Protein AF-A0A239PM93-F1 (afdb_monomer_lite)

Organism: NCBI:txid184748

Radius of gyration: 16.95 Å; chains: 1; bounding box: 28×36×57 Å

Foldseek 3Di:
DPPPVPVVPPPQLDDPDPQLVVQLVVQLVVLVVVDPDDCPDDCCVDPVVVVVVSSVSSSVSSVVSVVD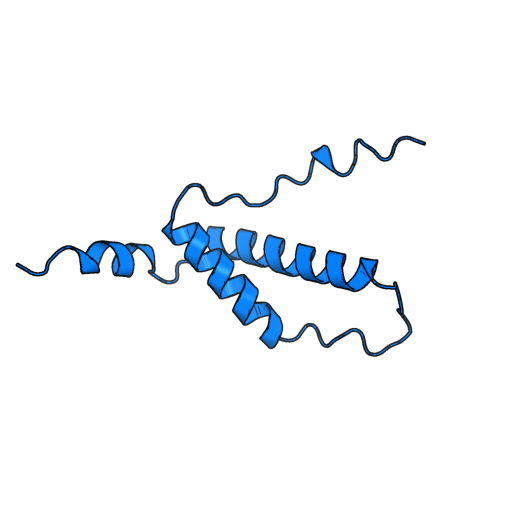HPCVVVVVVVVPPPD

Structure (mmCIF, N/CA/C/O backbone):
data_AF-A0A239PM93-F1
#
_entry.id   AF-A0A239PM93-F1
#
loop_
_atom_site.group_PDB
_atom_site.id
_atom_site.type_symbol
_atom_site.label_atom_id
_atom_site.label_alt_id
_atom_site.label_comp_id
_atom_site.label_asym_id
_atom_site.label_entity_id
_atom_site.label_seq_id
_atom_site.pdbx_PDB_ins_code
_atom_site.Cartn_x
_atom_site.Cartn_y
_atom_site.Cartn_z
_atom_site.occupancy
_atom_site.B_iso_or_equiv
_atom_site.auth_seq_id
_atom_site.auth_comp_id
_atom_site.auth_asym_id
_atom_site.auth_atom_id
_atom_site.pdbx_PDB_model_num
ATOM 1 N N . MET A 1 1 ? 12.469 24.942 -17.878 1.00 44.34 1 MET A N 1
ATOM 2 C CA . MET A 1 1 ? 11.819 23.620 -17.976 1.00 44.34 1 MET A CA 1
ATOM 3 C C . MET A 1 1 ? 11.173 23.352 -16.623 1.00 44.34 1 MET A C 1
ATOM 5 O O . MET A 1 1 ? 11.895 23.155 -15.660 1.00 44.34 1 MET A O 1
ATOM 9 N N . GLN A 1 2 ? 9.852 23.521 -16.515 1.00 46.69 2 GLN A N 1
ATOM 10 C CA . GLN A 1 2 ? 9.087 23.350 -15.272 1.00 46.69 2 GLN A CA 1
ATOM 11 C C . GLN A 1 2 ? 8.803 21.858 -15.061 1.00 46.69 2 GLN A C 1
ATOM 13 O O . GLN A 1 2 ? 7.839 21.340 -15.613 1.00 46.69 2 GLN A O 1
ATOM 18 N N . VAL A 1 3 ? 9.658 21.158 -14.316 1.00 57.00 3 VAL A N 1
ATOM 19 C CA . VAL A 1 3 ? 9.427 19.749 -13.927 1.00 57.00 3 VAL A CA 1
ATOM 20 C C . VAL A 1 3 ? 9.140 19.584 -12.432 1.00 57.00 3 VAL A C 1
ATOM 22 O O . VAL A 1 3 ? 8.643 18.541 -12.021 1.00 57.00 3 VAL A O 1
ATOM 25 N N . ASP A 1 4 ? 9.331 20.631 -11.625 1.00 51.78 4 ASP A N 1
ATOM 26 C CA . ASP A 1 4 ? 9.151 20.568 -10.167 1.00 51.78 4 ASP A CA 1
ATOM 27 C C . ASP A 1 4 ? 7.681 20.486 -9.719 1.00 51.78 4 ASP A C 1
ATOM 29 O O . ASP A 1 4 ? 7.392 20.074 -8.601 1.00 51.78 4 ASP A O 1
ATOM 33 N N . GLN A 1 5 ? 6.730 20.867 -10.578 1.00 48.91 5 GLN A N 1
ATOM 34 C CA . GLN A 1 5 ? 5.305 20.968 -10.222 1.00 48.91 5 GLN A CA 1
ATOM 35 C C . GLN A 1 5 ? 4.517 19.657 -10.422 1.00 48.91 5 GLN A C 1
ATOM 37 O O . GLN A 1 5 ? 3.368 19.573 -10.003 1.00 48.91 5 GLN A O 1
ATOM 42 N N . ILE A 1 6 ? 5.101 18.640 -11.071 1.00 49.09 6 ILE A N 1
ATOM 43 C CA . ILE A 1 6 ? 4.417 17.358 -11.335 1.00 49.09 6 ILE A CA 1
ATOM 44 C C . ILE A 1 6 ? 4.530 16.420 -10.122 1.00 49.09 6 ILE A C 1
ATOM 46 O O . ILE A 1 6 ? 3.581 15.713 -9.793 1.00 49.09 6 ILE A O 1
ATOM 50 N N . PHE A 1 7 ? 5.657 16.454 -9.406 1.00 52.47 7 PHE A N 1
ATOM 51 C CA . PHE A 1 7 ? 5.908 15.571 -8.260 1.00 52.47 7 PHE A CA 1
ATOM 52 C C . PHE A 1 7 ? 5.245 16.031 -6.956 1.00 52.47 7 PHE A C 1
ATOM 54 O O . PHE A 1 7 ? 5.116 15.238 -6.031 1.00 52.47 7 PHE A O 1
ATOM 61 N N . THR A 1 8 ? 4.789 17.282 -6.864 1.00 47.62 8 THR A N 1
ATOM 62 C CA . THR A 1 8 ? 4.162 17.819 -5.643 1.00 47.62 8 THR A CA 1
ATOM 63 C C . THR A 1 8 ? 2.699 17.412 -5.468 1.00 47.62 8 THR A C 1
ATOM 65 O O . THR A 1 8 ? 2.137 17.643 -4.401 1.00 47.62 8 THR A O 1
ATOM 68 N N . ASN A 1 9 ? 2.066 16.819 -6.488 1.00 48.84 9 ASN A N 1
ATOM 69 C CA . ASN A 1 9 ? 0.653 16.428 -6.434 1.00 48.84 9 ASN A CA 1
ATOM 70 C C . ASN A 1 9 ? 0.433 14.935 -6.139 1.00 48.84 9 ASN A C 1
ATOM 72 O O . ASN A 1 9 ? -0.689 14.535 -5.835 1.00 48.84 9 ASN A O 1
ATOM 76 N N . ILE A 1 10 ? 1.485 14.110 -6.176 1.00 53.28 10 ILE A N 1
ATOM 77 C CA . ILE A 1 10 ? 1.382 12.727 -5.711 1.00 53.28 10 ILE A CA 1
ATOM 78 C C . ILE A 1 10 ? 1.540 12.759 -4.195 1.00 53.28 10 ILE A C 1
ATOM 80 O O . ILE A 1 10 ? 2.652 12.752 -3.678 1.00 53.28 10 ILE A O 1
ATOM 84 N N . ASN A 1 11 ? 0.423 12.865 -3.478 1.00 60.47 11 ASN A N 1
ATOM 85 C CA . ASN A 1 11 ? 0.437 12.603 -2.047 1.00 60.47 11 ASN A CA 1
ATOM 86 C C . ASN A 1 11 ? 0.649 11.097 -1.883 1.00 60.47 11 ASN A C 1
ATOM 88 O O . ASN A 1 11 ? -0.265 10.352 -2.248 1.00 60.47 11 ASN A O 1
ATOM 92 N N . PRO A 1 12 ? 1.816 10.644 -1.385 1.00 63.38 12 PRO A N 1
ATOM 93 C CA . PRO A 1 12 ? 1.999 9.231 -1.105 1.00 63.38 12 PRO A CA 1
ATOM 94 C C . PRO A 1 12 ? 0.906 8.809 -0.132 1.00 63.38 12 PRO A C 1
ATOM 96 O O . PRO A 1 12 ? 0.591 9.562 0.802 1.00 63.38 12 PRO A O 1
ATOM 99 N N . VAL A 1 13 ? 0.306 7.638 -0.352 1.00 71.19 13 VAL A N 1
ATOM 100 C CA . VAL A 1 13 ? -0.670 7.108 0.602 1.00 71.19 13 VAL A CA 1
ATOM 101 C C . VAL A 1 13 ? 0.038 6.908 1.939 1.00 71.19 13 VAL A C 1
ATOM 103 O O . VAL A 1 13 ? 0.761 5.936 2.143 1.00 71.19 13 VAL A O 1
ATOM 106 N N . ASN A 1 14 ? -0.161 7.859 2.849 1.00 73.38 14 ASN A N 1
ATOM 107 C CA . ASN A 1 14 ? 0.330 7.773 4.209 1.00 73.38 14 ASN A CA 1
ATOM 108 C C . ASN A 1 14 ? -0.825 7.292 5.097 1.00 73.38 14 ASN A C 1
ATOM 110 O O . ASN A 1 14 ? -1.759 8.066 5.347 1.00 73.38 14 ASN A O 1
ATOM 114 N N . PRO A 1 15 ? -0.813 6.021 5.525 1.00 73.19 15 PRO A N 1
ATOM 115 C CA . PRO A 1 15 ? -1.859 5.477 6.372 1.00 73.19 15 PRO A CA 1
ATOM 116 C C . PRO A 1 15 ? -1.866 6.228 7.707 1.00 73.19 15 PRO A C 1
ATOM 118 O O . PRO A 1 15 ? -0.860 6.307 8.408 1.00 73.19 15 PRO A O 1
ATOM 121 N N . THR A 1 16 ? -3.012 6.804 8.069 1.00 79.44 16 THR A N 1
ATOM 122 C CA . THR A 1 16 ? -3.166 7.530 9.342 1.00 79.44 16 THR A CA 1
ATOM 123 C C . THR A 1 16 ? -3.379 6.587 10.524 1.00 79.44 16 THR A C 1
ATOM 125 O O . THR A 1 16 ? -3.176 6.985 11.672 1.00 79.44 16 THR A O 1
ATOM 128 N N . LYS A 1 17 ? -3.766 5.338 10.246 1.00 85.81 17 LYS A N 1
ATOM 129 C CA . LYS A 1 17 ? -3.966 4.271 11.224 1.00 85.81 17 LYS A CA 1
ATOM 130 C C . LYS A 1 17 ? -2.913 3.181 11.055 1.00 85.81 17 LYS A C 1
ATOM 132 O O . LYS A 1 17 ? -2.454 2.910 9.946 1.00 85.81 17 LYS A O 1
ATOM 137 N N . LEU A 1 18 ? -2.541 2.545 12.164 1.00 87.44 18 LEU A N 1
ATOM 138 C CA . LEU A 1 18 ? -1.515 1.501 12.174 1.00 87.44 18 LEU A CA 1
ATOM 139 C C . LEU A 1 18 ? -1.956 0.268 11.375 1.00 87.44 18 LEU A C 1
ATOM 141 O O . LEU A 1 18 ? -1.154 -0.310 10.647 1.00 87.44 18 LEU A O 1
ATOM 145 N N . GLU A 1 19 ? -3.222 -0.120 11.508 1.00 91.06 19 GLU A N 1
ATOM 146 C CA . GLU A 1 19 ? -3.820 -1.244 10.796 1.00 91.06 19 GLU A CA 1
ATOM 147 C C . GLU A 1 19 ? -3.764 -1.049 9.277 1.00 91.06 19 GLU A C 1
ATOM 149 O O . GLU A 1 19 ? -3.213 -1.908 8.594 1.00 91.06 19 GLU A O 1
ATOM 154 N N . ASP A 1 20 ? -4.182 0.116 8.774 1.00 89.56 20 ASP A N 1
ATOM 155 C CA . ASP A 1 20 ? -4.131 0.462 7.348 1.00 89.56 20 ASP A CA 1
ATOM 156 C C . ASP A 1 20 ? -2.688 0.388 6.814 1.00 89.56 20 ASP A C 1
ATOM 158 O O . ASP A 1 20 ? -2.443 -0.043 5.687 1.00 89.56 20 ASP A O 1
ATOM 162 N N . GLY A 1 21 ? -1.703 0.775 7.635 1.00 90.94 21 GLY A N 1
ATOM 163 C CA . GLY A 1 21 ? -0.292 0.697 7.263 1.00 90.94 21 GLY A CA 1
ATOM 164 C C . GLY A 1 21 ? 0.256 -0.722 7.202 1.00 90.94 21 GLY A C 1
ATOM 165 O O . GLY A 1 21 ? 1.030 -1.037 6.298 1.00 90.94 21 GLY A O 1
ATOM 166 N N . LEU A 1 22 ? -0.169 -1.605 8.104 1.00 92.44 22 LEU A N 1
ATOM 167 C CA . LEU A 1 22 ? 0.186 -3.023 8.021 1.00 92.44 22 LEU A CA 1
ATOM 168 C C . LEU A 1 22 ? -0.481 -3.699 6.821 1.00 92.44 22 LEU A C 1
ATOM 170 O O . LEU A 1 22 ? 0.156 -4.515 6.155 1.00 92.44 22 LEU A O 1
ATOM 174 N N . GLU A 1 23 ? -1.727 -3.340 6.517 1.00 93.81 23 GLU A N 1
ATOM 175 C CA . GLU A 1 23 ? -2.447 -3.851 5.349 1.00 93.81 23 GLU A CA 1
ATOM 176 C C . GLU A 1 23 ? -1.785 -3.404 4.046 1.00 93.81 23 GLU A C 1
ATOM 178 O O . GLU A 1 23 ? -1.558 -4.233 3.163 1.00 93.81 23 GLU A O 1
ATOM 183 N N . ALA A 1 24 ? -1.377 -2.135 3.956 1.00 93.38 24 ALA A N 1
ATOM 184 C CA . ALA A 1 24 ? -0.632 -1.614 2.815 1.00 93.38 24 ALA A CA 1
ATOM 185 C C . ALA A 1 24 ? 0.708 -2.338 2.622 1.00 93.38 24 ALA A C 1
ATOM 187 O O . ALA A 1 24 ? 1.017 -2.760 1.511 1.00 93.38 24 ALA A O 1
ATOM 188 N N . MET A 1 25 ? 1.484 -2.548 3.691 1.00 92.62 25 MET A N 1
ATOM 189 C CA . MET A 1 25 ? 2.766 -3.262 3.607 1.00 92.62 25 MET A CA 1
ATOM 190 C C . MET A 1 25 ? 2.589 -4.734 3.222 1.00 92.62 25 MET A C 1
ATOM 192 O O . MET A 1 25 ? 3.372 -5.275 2.439 1.00 92.62 25 MET A O 1
ATOM 196 N N . PHE A 1 26 ? 1.552 -5.385 3.749 1.00 93.81 26 PHE A N 1
ATOM 197 C CA . PHE A 1 26 ? 1.21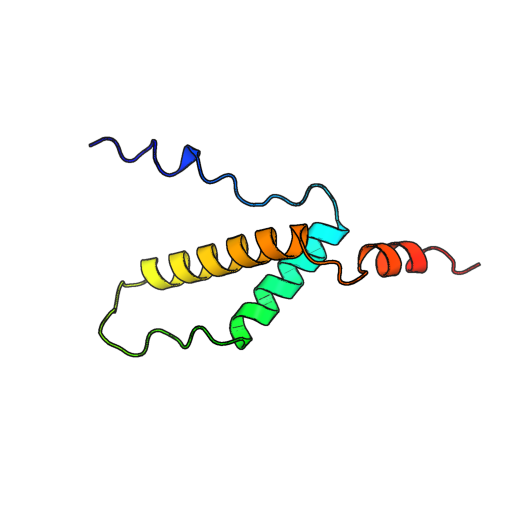0 -6.751 3.373 1.00 93.81 26 PHE A CA 1
ATOM 198 C C . PHE A 1 26 ? 0.843 -6.837 1.887 1.00 93.81 26 PHE A C 1
ATOM 200 O O . PHE A 1 26 ? 1.386 -7.673 1.165 1.00 93.81 26 PHE A O 1
ATOM 207 N N . LEU A 1 27 ? -0.028 -5.942 1.413 1.00 92.62 27 LEU A N 1
ATOM 208 C CA . LEU A 1 27 ? -0.413 -5.854 0.007 1.00 92.62 27 LEU A CA 1
ATOM 209 C C . LEU A 1 27 ? 0.782 -5.537 -0.902 1.00 92.62 27 LEU A C 1
ATOM 211 O O . LEU A 1 27 ? 0.903 -6.171 -1.947 1.00 92.62 27 LEU A O 1
ATOM 215 N N . GLU A 1 28 ? 1.681 -4.623 -0.511 1.00 92.44 28 GLU A N 1
ATOM 216 C CA . GLU A 1 28 ? 2.909 -4.304 -1.261 1.00 92.44 28 GLU A CA 1
ATOM 217 C C . GLU A 1 28 ? 3.739 -5.573 -1.476 1.00 92.44 28 GLU A C 1
ATOM 219 O O . GLU A 1 28 ? 4.198 -5.834 -2.589 1.00 92.44 28 GLU A O 1
ATOM 224 N N . GLU A 1 29 ? 3.890 -6.397 -0.437 1.00 92.44 29 GLU A N 1
ATOM 225 C CA . GLU A 1 29 ? 4.624 -7.655 -0.533 1.00 92.44 29 GLU A CA 1
ATOM 226 C C . GLU A 1 29 ? 3.891 -8.683 -1.404 1.00 92.44 29 GLU A C 1
ATOM 228 O O . GLU A 1 29 ? 4.513 -9.301 -2.263 1.00 92.44 29 GLU A O 1
ATOM 233 N N . MET A 1 30 ? 2.571 -8.837 -1.258 1.00 92.69 30 MET A N 1
ATOM 234 C CA . MET A 1 30 ? 1.792 -9.780 -2.075 1.00 92.69 30 MET A CA 1
ATOM 235 C C . MET A 1 30 ? 1.789 -9.401 -3.562 1.00 92.69 30 MET A C 1
ATOM 237 O O . MET A 1 30 ? 1.885 -10.271 -4.432 1.00 92.69 30 MET A O 1
ATOM 241 N N . LEU A 1 31 ? 1.740 -8.106 -3.875 1.00 89.31 31 LEU A N 1
ATOM 242 C CA . LEU A 1 31 ? 1.738 -7.604 -5.249 1.00 89.31 31 LEU A CA 1
ATOM 243 C C . LEU A 1 31 ? 3.040 -7.912 -5.999 1.00 89.31 31 LEU A C 1
ATOM 245 O O . LEU A 1 31 ? 2.991 -8.120 -7.212 1.00 89.31 31 LEU A O 1
ATOM 249 N N . LYS A 1 32 ? 4.174 -8.052 -5.296 1.00 86.06 32 LYS A N 1
ATOM 250 C CA . LYS A 1 32 ? 5.436 -8.524 -5.897 1.00 86.06 32 LYS A CA 1
ATOM 251 C C . LYS A 1 32 ? 5.306 -9.930 -6.496 1.00 86.06 32 LYS A C 1
ATOM 253 O O . LYS A 1 32 ? 6.009 -10.243 -7.454 1.00 86.06 32 LYS A O 1
ATOM 258 N N . TYR A 1 33 ? 4.399 -10.758 -5.969 1.00 85.62 33 TYR A N 1
ATOM 259 C CA . TYR A 1 33 ? 4.162 -12.133 -6.427 1.00 85.62 33 TYR A CA 1
ATOM 260 C C . TYR A 1 33 ? 2.932 -12.276 -7.343 1.00 85.62 33 TYR A C 1
ATOM 262 O O . TYR A 1 33 ? 2.875 -13.224 -8.123 1.00 85.62 33 TYR A O 1
ATOM 270 N N . CYS A 1 34 ? 1.976 -11.337 -7.310 1.00 79.94 34 CYS A N 1
ATOM 271 C CA . CYS A 1 34 ? 0.744 -11.383 -8.121 1.00 79.94 34 CYS A CA 1
ATOM 272 C C . CYS A 1 34 ? 0.921 -11.055 -9.618 1.00 79.94 34 CYS A C 1
ATOM 274 O O . CYS A 1 34 ? -0.041 -11.148 -10.376 1.00 79.94 34 CYS A O 1
ATOM 276 N N . GLY A 1 35 ? 2.137 -10.749 -10.077 1.00 62.62 35 GLY A N 1
ATOM 277 C CA . GLY A 1 35 ? 2.472 -10.891 -11.495 1.00 62.62 35 GLY A CA 1
ATOM 278 C C . GLY A 1 35 ? 2.220 -9.674 -12.386 1.00 62.62 35 GLY A C 1
ATOM 279 O O . GLY A 1 35 ? 1.571 -9.791 -13.420 1.00 62.62 35 GLY A O 1
ATOM 280 N N . ALA A 1 36 ? 2.889 -8.556 -12.107 1.00 55.47 36 ALA A N 1
ATOM 281 C CA . ALA A 1 36 ? 3.497 -7.813 -13.209 1.00 55.47 36 ALA A CA 1
ATOM 282 C C . ALA A 1 36 ? 4.869 -8.451 -13.456 1.00 55.47 36 ALA A C 1
ATOM 284 O O . ALA A 1 36 ? 5.865 -8.098 -12.828 1.00 55.47 36 ALA A O 1
ATOM 285 N N . SER A 1 37 ? 4.894 -9.490 -14.292 1.00 56.16 37 SER A N 1
ATOM 286 C CA . SER A 1 37 ? 6.121 -10.112 -14.797 1.00 56.16 37 SER A CA 1
ATOM 287 C C . SER A 1 37 ? 7.162 -9.038 -15.104 1.00 56.16 37 SER A C 1
ATOM 289 O O . SER A 1 37 ? 6.845 -8.118 -15.860 1.00 56.16 37 SER A O 1
ATOM 291 N N . LYS A 1 38 ? 8.374 -9.163 -14.527 1.00 56.00 38 LYS A N 1
ATOM 292 C CA . LYS A 1 38 ? 9.552 -8.351 -14.880 1.00 56.00 38 LYS A CA 1
ATOM 293 C C . LYS A 1 38 ? 9.515 -8.126 -16.382 1.00 56.00 38 LYS A C 1
ATOM 295 O O . LYS A 1 38 ? 9.526 -9.122 -17.103 1.00 56.00 38 LYS A O 1
ATOM 300 N N . SER A 1 39 ? 9.373 -6.869 -16.804 1.00 54.50 39 SER A N 1
ATOM 301 C CA . SER A 1 39 ? 9.254 -6.460 -18.203 1.00 54.50 39 SER A CA 1
ATOM 302 C C . SER A 1 39 ? 10.305 -7.205 -19.030 1.00 54.50 39 SER A C 1
ATOM 304 O O . SER A 1 39 ? 11.487 -6.883 -19.017 1.00 54.50 39 SER A O 1
ATOM 306 N N . GLY A 1 40 ? 9.893 -8.312 -19.648 1.00 53.47 40 GLY A N 1
ATOM 307 C CA . GLY A 1 40 ? 10.784 -9.252 -20.328 1.00 53.47 40 GLY A CA 1
ATOM 308 C C . GLY A 1 40 ? 10.999 -8.876 -21.787 1.00 53.47 40 GLY A C 1
ATOM 309 O O . GLY A 1 40 ? 11.460 -9.701 -22.570 1.00 53.47 40 GLY A O 1
ATOM 310 N N . GLY A 1 41 ? 10.615 -7.662 -22.182 1.00 55.75 41 GLY A N 1
ATOM 311 C CA . GLY A 1 41 ? 10.634 -7.225 -23.567 1.00 55.75 41 GLY A CA 1
ATOM 312 C C . GLY A 1 41 ? 11.001 -5.758 -23.691 1.00 55.75 41 GLY A C 1
ATOM 313 O O . GLY A 1 41 ? 10.255 -4.904 -23.232 1.00 55.75 41 GLY A O 1
ATOM 314 N N . GLY A 1 42 ? 12.127 -5.491 -24.359 1.00 57.03 42 GLY A N 1
ATOM 315 C CA . GLY A 1 42 ? 12.462 -4.254 -25.086 1.00 57.03 42 GLY A CA 1
ATOM 316 C C . GLY A 1 42 ? 12.566 -2.930 -24.315 1.00 57.03 42 GLY A C 1
ATOM 317 O O . GLY A 1 42 ? 13.187 -2.000 -24.821 1.00 57.03 42 GLY A O 1
ATOM 318 N N . PHE A 1 43 ? 11.999 -2.829 -23.119 1.00 58.50 43 PHE A N 1
ATOM 319 C CA . PHE A 1 43 ? 12.076 -1.678 -22.232 1.00 58.50 43 PHE A CA 1
ATOM 320 C C . PHE A 1 43 ? 13.197 -1.968 -21.227 1.00 58.50 43 PHE A C 1
ATOM 322 O O . PHE A 1 43 ? 13.030 -2.767 -20.316 1.00 58.50 43 PHE A O 1
ATOM 329 N N . SER A 1 44 ? 14.392 -1.423 -21.468 1.00 63.09 44 SER A N 1
ATOM 330 C CA . SER A 1 44 ? 15.522 -1.523 -20.534 1.00 63.09 44 SER A CA 1
ATOM 331 C C . SER A 1 44 ? 15.748 -0.173 -19.858 1.00 63.09 44 SER A C 1
ATOM 333 O O . SER A 1 44 ? 16.874 0.329 -19.864 1.00 63.09 44 SER A O 1
ATOM 335 N N . GLY A 1 45 ? 14.685 0.453 -19.339 1.00 68.00 45 GLY A N 1
ATOM 336 C CA . GLY A 1 45 ? 14.612 1.830 -18.821 1.00 68.00 45 GLY A CA 1
ATOM 337 C C . GLY A 1 45 ? 15.572 2.166 -17.670 1.00 68.00 45 GLY A C 1
ATOM 338 O O . GLY A 1 45 ? 15.473 3.227 -17.053 1.00 68.00 45 GLY A O 1
ATOM 339 N N . GLY A 1 46 ? 16.540 1.293 -17.409 1.00 75.44 46 GLY A N 1
ATOM 340 C CA . GLY A 1 46 ? 17.655 1.478 -16.510 1.00 75.44 46 GLY A CA 1
ATOM 341 C C . GLY A 1 46 ? 17.232 1.369 -15.049 1.00 75.44 46 GLY A C 1
ATOM 342 O O . GLY A 1 46 ? 16.099 1.001 -14.742 1.00 75.44 46 GLY A O 1
ATOM 343 N N . PRO A 1 47 ? 18.127 1.743 -14.123 1.00 75.50 47 PRO A N 1
ATOM 344 C CA . PRO A 1 47 ? 17.848 1.721 -12.686 1.00 75.50 47 PRO A CA 1
ATOM 345 C C . PRO A 1 47 ? 16.597 2.521 -12.274 1.00 75.50 47 PRO A C 1
ATOM 347 O O . PRO A 1 47 ? 15.995 2.247 -11.238 1.00 75.50 47 PRO A O 1
ATOM 350 N N . GLY A 1 48 ? 16.187 3.506 -13.084 1.00 81.56 48 GLY A N 1
ATOM 351 C CA . GLY A 1 48 ? 14.977 4.296 -12.849 1.00 81.56 48 GLY A CA 1
ATOM 352 C C . GLY A 1 48 ? 13.679 3.504 -13.032 1.00 81.56 48 GLY A C 1
ATOM 353 O O . GLY A 1 48 ? 12.720 3.751 -12.306 1.00 81.56 48 GLY A O 1
ATOM 354 N N . GLU A 1 49 ? 13.647 2.528 -13.943 1.00 81.94 49 GLU A N 1
ATOM 355 C CA . GLU A 1 49 ? 12.461 1.696 -14.190 1.00 81.94 49 GLU A CA 1
ATOM 356 C C . GLU A 1 49 ? 12.135 0.801 -12.987 1.00 81.94 49 GLU A C 1
ATOM 358 O O . GLU A 1 49 ? 10.971 0.671 -12.604 1.00 81.94 49 GLU A O 1
ATOM 363 N N . GLU A 1 50 ? 13.155 0.235 -12.337 1.00 81.00 50 GLU A N 1
ATOM 364 C CA . GLU A 1 50 ? 12.982 -0.583 -11.130 1.00 81.00 50 GLU A CA 1
ATOM 365 C C . GLU A 1 50 ? 12.467 0.249 -9.947 1.00 81.00 50 GLU A C 1
ATOM 367 O O . GLU A 1 50 ? 11.559 -0.179 -9.226 1.00 81.00 50 GLU A O 1
ATOM 372 N N . GLN A 1 51 ? 13.002 1.463 -9.768 1.00 83.88 51 GLN A N 1
ATOM 373 C CA . GLN A 1 51 ? 12.529 2.395 -8.739 1.00 83.88 51 GLN A CA 1
ATOM 374 C C . GLN A 1 51 ? 11.090 2.842 -9.007 1.00 83.88 51 GLN A C 1
ATOM 376 O O . GLN A 1 51 ? 10.271 2.860 -8.089 1.00 83.88 51 GLN A O 1
ATOM 381 N N . PHE A 1 52 ? 10.756 3.138 -10.264 1.00 84.25 52 PHE A N 1
ATOM 382 C CA . PHE A 1 52 ? 9.404 3.519 -10.659 1.00 84.25 52 PHE A CA 1
ATOM 383 C C . PHE A 1 52 ? 8.404 2.369 -10.479 1.00 84.25 52 PHE A C 1
ATOM 385 O O . PHE A 1 52 ? 7.321 2.573 -9.937 1.00 84.25 52 PHE A O 1
ATOM 392 N N . SER A 1 53 ? 8.782 1.142 -10.840 1.00 82.75 53 SER A N 1
ATOM 393 C CA . SER A 1 53 ? 7.947 -0.050 -10.635 1.00 82.75 53 SER A CA 1
ATOM 394 C C . SER A 1 53 ? 7.694 -0.323 -9.150 1.00 82.75 53 SER A C 1
ATOM 396 O O . SER A 1 53 ? 6.570 -0.633 -8.749 1.00 82.75 53 SER A O 1
ATOM 398 N N . SER A 1 54 ? 8.725 -0.159 -8.316 1.00 84.12 54 SER A N 1
ATOM 399 C CA . SER A 1 54 ? 8.607 -0.306 -6.860 1.00 84.12 54 SER A CA 1
ATOM 400 C C . SER A 1 54 ? 7.692 0.766 -6.267 1.00 84.12 54 SER A C 1
ATOM 402 O O . SER A 1 54 ? 6.834 0.463 -5.440 1.00 84.12 54 SER A O 1
ATOM 404 N N . PHE A 1 55 ? 7.826 2.008 -6.738 1.00 88.12 55 PHE A N 1
ATOM 405 C CA . PHE A 1 55 ? 6.957 3.113 -6.351 1.00 88.12 55 PHE A CA 1
ATOM 406 C C . PHE A 1 55 ? 5.488 2.844 -6.705 1.00 88.12 55 PHE A C 1
ATOM 408 O O . PHE A 1 55 ? 4.628 2.935 -5.832 1.00 88.12 55 PHE A O 1
ATOM 415 N N . LEU A 1 56 ? 5.197 2.438 -7.947 1.00 87.88 56 LEU A N 1
ATOM 416 C CA . LEU A 1 56 ? 3.833 2.101 -8.370 1.00 87.88 56 LEU A CA 1
ATOM 417 C C . LEU A 1 56 ? 3.237 0.957 -7.546 1.00 87.88 56 LEU A C 1
ATOM 419 O O . LEU A 1 56 ? 2.065 1.012 -7.179 1.00 87.88 56 LEU A O 1
ATOM 423 N N . THR A 1 57 ? 4.044 -0.060 -7.234 1.00 88.62 57 THR A N 1
ATOM 424 C CA . THR A 1 57 ? 3.609 -1.191 -6.403 1.00 88.62 57 THR A CA 1
ATOM 425 C C . THR A 1 57 ? 3.193 -0.719 -5.010 1.00 88.62 57 THR A C 1
ATOM 427 O O . THR A 1 57 ? 2.120 -1.093 -4.537 1.00 88.62 57 THR A O 1
ATOM 430 N N . ARG A 1 58 ? 3.996 0.147 -4.378 1.00 90.50 58 ARG A N 1
ATOM 431 C CA . ARG A 1 58 ? 3.688 0.726 -3.063 1.00 90.50 58 ARG A CA 1
ATOM 432 C C . ARG A 1 58 ? 2.425 1.582 -3.079 1.00 90.50 58 ARG A C 1
ATOM 434 O O . ARG A 1 58 ? 1.559 1.399 -2.228 1.00 90.50 58 ARG A O 1
ATOM 441 N N . GLU A 1 59 ? 2.295 2.497 -4.037 1.00 90.38 59 GLU A N 1
ATOM 442 C CA . GLU A 1 59 ? 1.118 3.375 -4.105 1.00 90.38 59 GLU A CA 1
ATOM 443 C C . GLU A 1 59 ? -0.163 2.581 -4.384 1.00 90.38 59 GLU A C 1
ATOM 445 O O . GLU A 1 59 ? -1.200 2.820 -3.763 1.00 90.38 59 GLU A O 1
ATOM 450 N N . TYR A 1 60 ? -0.095 1.579 -5.264 1.00 89.94 60 TYR A N 1
ATOM 451 C CA . TYR A 1 60 ? -1.233 0.706 -5.533 1.00 89.94 60 TYR A CA 1
ATOM 452 C C . TYR A 1 60 ? -1.644 -0.097 -4.293 1.00 89.94 60 TYR A C 1
ATOM 454 O O . TYR A 1 60 ? -2.835 -0.186 -3.987 1.00 89.94 60 TYR A O 1
ATOM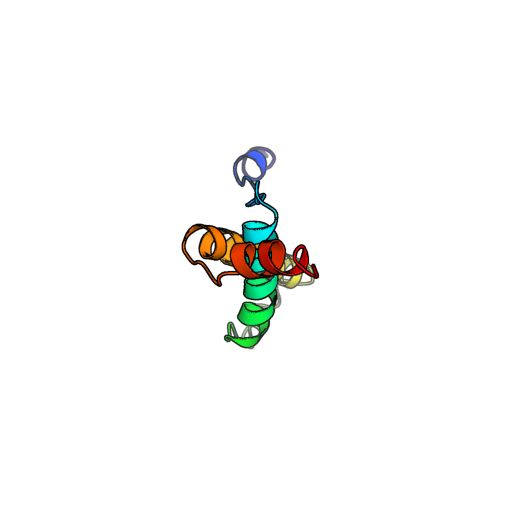 462 N N . ALA A 1 61 ? -0.672 -0.615 -3.536 1.00 91.62 61 ALA A N 1
ATOM 463 C CA . ALA A 1 61 ? -0.923 -1.293 -2.269 1.00 91.62 61 ALA A CA 1
ATOM 464 C C . ALA A 1 61 ? -1.611 -0.375 -1.248 1.00 91.62 61 ALA A C 1
ATOM 466 O O . ALA A 1 61 ? -2.596 -0.773 -0.626 1.00 91.62 61 ALA A O 1
ATOM 467 N N . GLY A 1 62 ? -1.147 0.872 -1.123 1.00 90.69 62 GLY A N 1
ATOM 468 C CA . GLY A 1 62 ? -1.756 1.867 -0.242 1.00 90.69 62 GLY A CA 1
ATOM 469 C C . GLY A 1 62 ? -3.200 2.199 -0.630 1.00 90.69 62 GLY A C 1
ATOM 470 O O . GLY A 1 62 ? -4.074 2.283 0.233 1.00 90.69 62 GLY A O 1
ATOM 471 N N . LEU A 1 63 ? -3.489 2.347 -1.926 1.00 90.50 63 LEU A N 1
ATOM 472 C CA . LEU A 1 63 ? -4.859 2.560 -2.405 1.00 90.50 63 LEU A CA 1
ATOM 473 C C . LEU A 1 63 ? -5.759 1.346 -2.144 1.00 90.50 63 LEU A C 1
ATOM 475 O O . LEU A 1 63 ? -6.933 1.517 -1.812 1.00 90.50 63 LEU A O 1
ATOM 479 N N . MET A 1 64 ? -5.223 0.130 -2.270 1.00 90.25 64 MET A N 1
ATOM 480 C CA . MET A 1 64 ? -5.956 -1.095 -1.952 1.00 90.25 64 MET A CA 1
ATOM 481 C C . MET A 1 64 ? -6.252 -1.223 -0.459 1.00 90.25 64 MET A C 1
ATOM 483 O O . MET A 1 64 ? -7.382 -1.552 -0.113 1.00 90.25 64 MET A O 1
ATOM 487 N N . ALA A 1 65 ? -5.303 -0.890 0.417 1.00 91.81 65 ALA A N 1
ATOM 488 C CA . ALA A 1 65 ? -5.503 -0.910 1.868 1.00 91.81 65 ALA A CA 1
ATOM 489 C C . ALA A 1 65 ? -6.592 0.070 2.342 1.00 91.81 65 ALA A C 1
ATOM 491 O O . ALA A 1 65 ? -7.251 -0.167 3.339 1.00 91.81 65 ALA A O 1
ATOM 492 N N . GLN A 1 66 ? -6.858 1.153 1.603 1.00 88.56 66 GLN A N 1
ATOM 493 C CA . GLN A 1 66 ? -7.988 2.046 1.909 1.00 88.56 66 GLN A CA 1
ATOM 494 C C . GLN A 1 66 ? -9.360 1.465 1.527 1.00 88.56 66 GLN A C 1
ATOM 496 O O . GLN A 1 66 ? -10.399 2.031 1.878 1.00 88.56 66 GLN A O 1
ATOM 501 N N . LYS A 1 67 ? -9.387 0.411 0.707 1.00 89.88 67 LYS A N 1
ATOM 502 C CA . LYS A 1 67 ? -10.610 -0.177 0.138 1.00 89.88 67 LYS A CA 1
ATOM 503 C C . LYS A 1 67 ? -10.881 -1.590 0.637 1.00 89.88 67 LYS A C 1
ATOM 505 O O . LYS A 1 67 ? -12.022 -2.039 0.550 1.00 89.88 67 LYS A O 1
ATOM 510 N N . LEU A 1 68 ? -9.849 -2.277 1.103 1.00 89.19 68 LEU A N 1
ATOM 511 C CA . LEU A 1 68 ? -9.893 -3.629 1.636 1.00 89.19 68 LEU A CA 1
ATOM 512 C C . LEU A 1 68 ? -9.691 -3.573 3.151 1.00 89.19 68 LEU A C 1
ATOM 514 O O . LEU A 1 68 ? -9.120 -2.619 3.653 1.00 89.19 68 LEU A O 1
ATOM 518 N N . ASP A 1 69 ? -10.188 -4.588 3.849 1.00 91.06 69 ASP A N 1
ATOM 519 C CA . ASP A 1 69 ? -9.981 -4.785 5.284 1.00 91.06 69 ASP A CA 1
ATOM 520 C C . ASP A 1 69 ? -9.575 -6.249 5.476 1.00 91.06 69 ASP A C 1
ATOM 522 O O . ASP A 1 69 ? -10.338 -7.165 5.146 1.00 91.06 69 ASP A O 1
ATOM 526 N N . PHE A 1 70 ? -8.351 -6.473 5.951 1.00 90.75 70 PHE A N 1
ATOM 527 C CA . PHE A 1 70 ? -7.822 -7.809 6.252 1.00 90.75 70 PHE A CA 1
ATOM 528 C C . PHE A 1 70 ? -7.975 -8.171 7.734 1.00 90.75 70 PHE A C 1
ATOM 530 O O . PHE A 1 70 ? -7.587 -9.264 8.158 1.00 90.75 70 PHE A O 1
ATOM 537 N N . GLY A 1 71 ? -8.560 -7.281 8.534 1.00 90.00 71 GLY A N 1
ATOM 538 C CA . GLY A 1 71 ? -8.833 -7.493 9.944 1.00 90.00 71 GLY A CA 1
ATOM 539 C C . GLY A 1 71 ? -7.612 -7.298 10.840 1.00 90.00 71 GLY A C 1
ATOM 540 O O . GLY A 1 71 ? -7.645 -7.732 11.999 1.00 90.00 71 GLY A O 1
ATOM 541 N N . PHE A 1 72 ? -6.542 -6.640 10.373 1.00 90.00 72 PHE A N 1
ATOM 542 C CA . PHE A 1 72 ? -5.352 -6.430 11.205 1.00 90.00 72 PHE A CA 1
ATOM 543 C C . PHE A 1 72 ? -5.644 -5.567 12.434 1.00 90.00 72 PHE A C 1
ATOM 545 O O . PHE A 1 72 ? -5.129 -5.874 13.509 1.00 90.00 72 PHE A O 1
ATOM 552 N N . GLY A 1 73 ? -6.563 -4.600 12.358 1.00 88.69 73 GLY A N 1
ATOM 553 C CA . GLY A 1 73 ? -7.0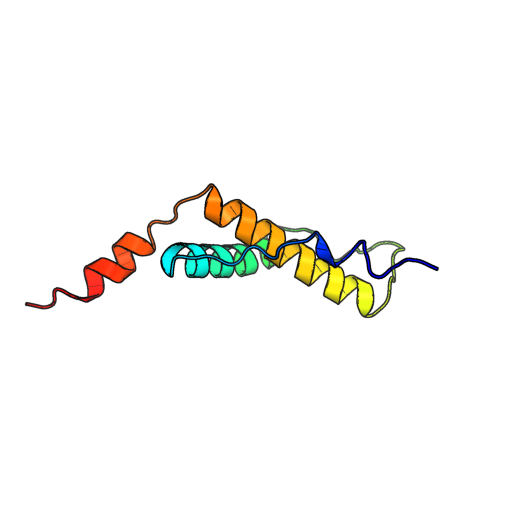06 -3.847 13.540 1.00 88.69 73 GLY A CA 1
ATOM 554 C C . GLY A 1 73 ? -7.571 -4.748 14.650 1.00 88.69 73 GLY A C 1
ATOM 555 O O . GLY A 1 73 ? -7.265 -4.572 15.833 1.00 88.69 73 GLY A O 1
ATOM 556 N N . SER A 1 74 ? -8.316 -5.792 14.273 1.00 86.44 74 SER A N 1
ATOM 557 C CA . SER A 1 74 ? -8.852 -6.777 15.224 1.00 86.44 74 SER A CA 1
ATOM 558 C C . SER A 1 74 ? -7.755 -7.645 15.845 1.00 86.44 74 SER A C 1
ATOM 560 O O . SER A 1 74 ? -7.822 -7.964 17.035 1.00 86.44 74 SER A O 1
ATOM 562 N N . VAL A 1 75 ? -6.741 -8.025 15.060 1.00 86.94 75 VAL A N 1
ATOM 563 C CA . VAL A 1 75 ? -5.587 -8.807 15.533 1.00 86.94 75 VAL A CA 1
ATOM 564 C C . VAL A 1 75 ? -4.750 -7.995 16.524 1.00 86.94 75 VAL A C 1
ATOM 566 O O . VAL A 1 75 ? -4.430 -8.495 17.603 1.00 86.94 75 VAL A O 1
ATOM 569 N N . LEU A 1 76 ? -4.470 -6.728 16.208 1.00 83.62 76 LEU A N 1
ATOM 570 C CA . LEU A 1 76 ? -3.709 -5.825 17.075 1.00 83.62 76 LEU A CA 1
ATOM 571 C C . LEU A 1 76 ? -4.432 -5.562 18.403 1.00 83.62 76 LEU A C 1
ATOM 573 O O . LEU A 1 76 ? -3.807 -5.561 19.461 1.00 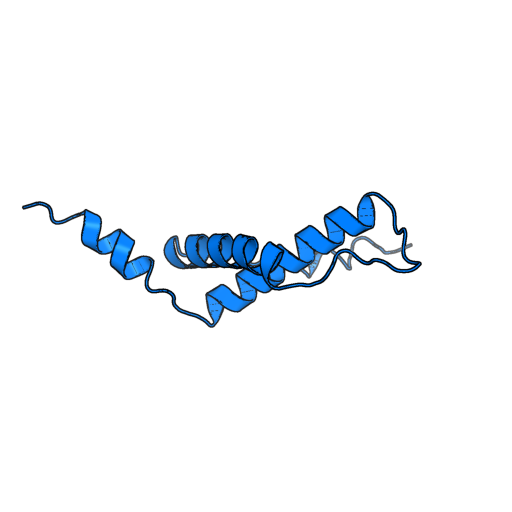83.62 76 LEU A O 1
ATOM 577 N N . SER A 1 77 ? -5.757 -5.396 18.369 1.00 81.88 77 SER A N 1
ATOM 578 C CA . SER A 1 77 ? -6.558 -5.162 19.576 1.00 81.88 77 SER A CA 1
ATOM 579 C C . SER A 1 77 ? -6.672 -6.407 20.474 1.00 81.88 77 SER A C 1
ATOM 581 O O . SER A 1 77 ? -6.715 -6.289 21.702 1.00 81.88 77 SER A O 1
ATOM 583 N N . LYS A 1 78 ? -6.680 -7.619 19.895 1.00 70.31 78 LYS A N 1
ATOM 584 C CA . LYS A 1 78 ? -6.815 -8.882 20.647 1.00 70.31 78 LYS A CA 1
ATOM 585 C C . LYS A 1 78 ? -5.579 -9.273 21.461 1.00 70.31 78 LYS A C 1
ATOM 587 O O . LYS A 1 78 ? -5.734 -9.981 22.453 1.00 70.31 78 LYS A O 1
ATOM 592 N N . GLY A 1 79 ? -4.385 -8.801 21.102 1.00 60.12 79 GLY A N 1
ATOM 593 C CA . GLY A 1 79 ? -3.139 -9.119 21.815 1.00 60.12 79 GLY A CA 1
ATOM 594 C C . GLY A 1 79 ? -3.013 -8.524 23.227 1.00 60.12 79 GLY A C 1
ATOM 595 O O . GLY A 1 79 ? -2.096 -8.891 23.953 1.00 60.12 79 GLY A O 1
ATOM 596 N N . GLY A 1 80 ? -3.919 -7.624 23.636 1.00 56.22 80 GLY A N 1
ATOM 597 C CA . GLY A 1 80 ? -3.872 -6.932 24.934 1.00 56.22 80 GLY A CA 1
ATOM 598 C C . GLY A 1 80 ? -4.716 -7.543 26.060 1.00 56.22 80 GLY A C 1
ATOM 599 O O . GLY A 1 80 ? -4.740 -6.989 27.156 1.00 56.22 80 GLY A O 1
ATOM 600 N N . LYS A 1 81 ? -5.436 -8.650 25.823 1.00 55.97 81 LYS A N 1
ATOM 601 C CA . LYS A 1 81 ? -6.264 -9.319 26.846 1.00 55.97 81 LYS A CA 1
ATOM 602 C C . LYS A 1 81 ? -5.759 -10.727 27.148 1.00 55.97 81 LYS A C 1
ATOM 604 O O . LYS A 1 81 ? -6.473 -11.708 26.966 1.00 55.97 81 LYS A O 1
ATOM 609 N N . CYS A 1 82 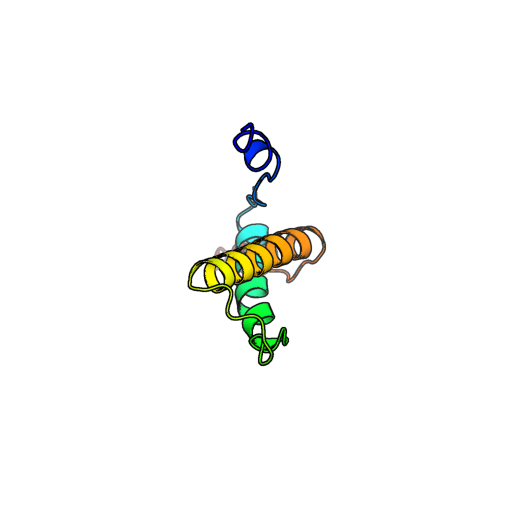? -4.533 -10.806 27.644 1.00 50.38 82 CYS A N 1
ATOM 610 C CA . CYS A 1 82 ? -4.134 -11.894 28.528 1.00 50.38 82 CYS A CA 1
ATOM 611 C C . CYS A 1 82 ? -4.488 -11.425 29.945 1.00 50.38 82 CYS A C 1
ATOM 613 O O . CYS A 1 82 ? -3.717 -10.685 30.554 1.00 50.38 82 CYS A O 1
ATOM 615 N N . GLY A 1 83 ? -5.713 -11.726 30.382 1.00 49.41 83 GLY A N 1
ATOM 616 C CA . GLY A 1 83 ? -6.125 -11.604 31.782 1.00 49.41 83 GLY A CA 1
ATOM 617 C C . GLY A 1 83 ? -5.763 -12.860 32.552 1.00 49.41 83 GLY A C 1
ATOM 618 O O . GLY A 1 83 ? -5.761 -13.937 31.913 1.00 49.41 83 GLY A O 1
#

pLDDT: mean 75.95, std 16.14, range [44.34, 93.81]

Sequence (83 aa):
MQVDQIFTNINPVNPTKLEDGLEAMFLEEMLKYCGASKSGGGFSGGPGEEQFSSFLTREYAGLMAQKLDFGFGSVLSKGGKCG

Secondary structure (DSSP, 8-state):
---TTTTTS------SSHHHHHHHHHHHHHHHHS------SS----HHHHHHHHHHHHHHHHHHHTT---SHHHHHHHTT---